Protein AF-A0A2D4EZR2-F1 (afdb_monomer)

Foldseek 3Di:
DVVVCVQPVDPVHFDDCVLLVCQCDFPNHGHCNCHLVRNRDSVVNVVNCVVCVVCVDPVNVVVCVVVLVVLVVLLVVLVVVQPPVPDDDDPVQQVVQSVVQSCCCSVPVDHPVCNVPVPDPVVVVVVVVVVSSD

Secondary structure (DSSP, 8-state):
-HHHHHHHH-TTSPPPHHHHHHHHEETTEESSTTSTTT---HHHHHHHHHHHGGGG-HHHHHHTHHHHHHHHHHHHHHHHHT-SSSS---HHHHHHHHHHHHHHHHHH-----TTT----HHHHHHHHHHHHH-

Sequence (134 aa):
PEGVKEYLMSPQYSKDPRIYGRLYSIFGVRFLGNGLATDLEYNHWHKQRRIMDPAFSRNYLIGLMEIFNDQAEDLMKVLNEKADGEIEVDMMSLLRRLTLDIIAKVAFGLELNTLHCDQTPFPHAFTMVMKGLS

Mean predicted aligned error: 4.93 Å

InterPro domains:
  IPR001128 Cytochrome P450 [PF00067] (2-117)
  IPR002402 Cytochrome P450, E-class, group II [PR00464] (42-62)
  IPR002402 Cytochrome P450, E-class, group II [PR00464] (97-115)
  IPR036396 Cytochrome P450 superfamily [G3DSA:1.10.630.10] (1-134)
  IPR036396 Cytochrome P450 superfamily [SSF48264] (22-131)
  IPR039983 Cholesterol 24-hydroxylase [PTHR24293] (1-134)

Nearest PDB structures (foldseek):
  4enh-assembly1_A  TM=9.795E-01  e=4.006E-08  Homo sapiens
  3mdt-assembly1_A  TM=9.747E-01  e=1.164E-07  Homo sapiens
  7lrl-assembly1_A  TM=9.791E-01  e=1.762E-07  Homo sapiens
  7ls3-assembly1_A  TM=9.788E-01  e=3.185E-07  Homo sapiens
  2q9f-assembly1_A  TM=9.756E-01  e=3.185E-07  unclassified

Structure (mmCIF, N/CA/C/O backbone):
data_AF-A0A2D4EZR2-F1
#
_entry.id   AF-A0A2D4EZR2-F1
#
loop_
_atom_site.group_PDB
_atom_site.id
_atom_site.type_symbol
_atom_site.la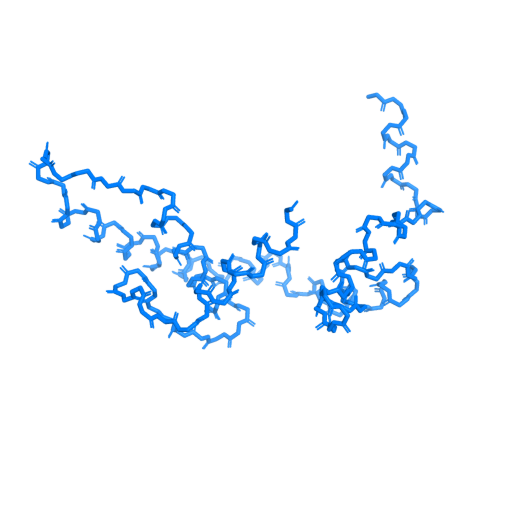bel_atom_id
_atom_site.label_alt_id
_atom_site.label_comp_id
_atom_site.label_asym_id
_atom_site.label_entity_id
_atom_site.label_seq_id
_atom_site.pdbx_PDB_ins_code
_atom_site.Cartn_x
_atom_site.Cartn_y
_atom_site.Cartn_z
_atom_site.occupancy
_ato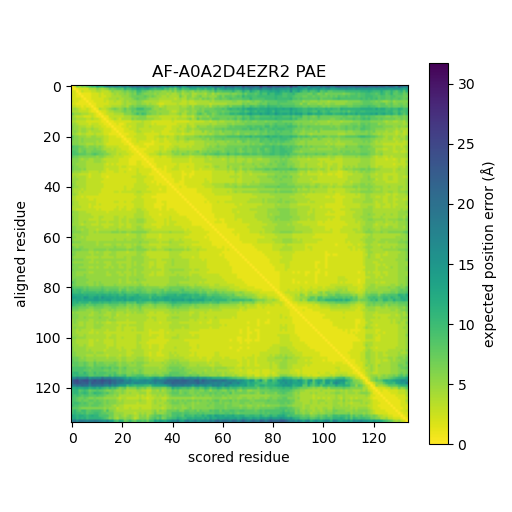m_site.B_iso_or_equiv
_atom_site.auth_seq_id
_atom_site.auth_comp_id
_atom_site.auth_asym_id
_atom_site.auth_atom_id
_atom_site.pdbx_PDB_model_num
ATOM 1 N N . PRO A 1 1 ? 26.947 -5.971 6.098 1.00 81.00 1 PRO A N 1
ATOM 2 C CA . PRO A 1 1 ? 27.530 -7.137 5.388 1.00 81.00 1 PRO A CA 1
ATOM 3 C C . PRO A 1 1 ? 27.806 -6.791 3.918 1.00 81.00 1 PRO A C 1
ATOM 5 O O . PRO A 1 1 ? 26.921 -6.266 3.249 1.00 81.00 1 PRO A O 1
ATOM 8 N N . GLU A 1 2 ? 29.027 -7.026 3.440 1.00 88.44 2 GLU A N 1
ATOM 9 C CA . GLU A 1 2 ? 29.521 -6.558 2.130 1.00 88.44 2 GLU A CA 1
ATOM 10 C C . GLU A 1 2 ? 28.701 -7.094 0.947 1.00 88.44 2 GLU A C 1
ATOM 12 O O . GLU A 1 2 ? 28.320 -6.313 0.076 1.00 88.44 2 GLU A O 1
ATOM 17 N N . GLY A 1 3 ? 28.295 -8.368 0.986 1.00 89.69 3 GLY A N 1
ATOM 18 C CA . GLY A 1 3 ? 27.474 -8.971 -0.073 1.00 89.69 3 GLY A CA 1
ATOM 19 C C . GLY A 1 3 ? 26.106 -8.301 -0.270 1.00 89.69 3 GLY A C 1
ATOM 20 O O . GLY A 1 3 ? 25.658 -8.131 -1.396 1.00 89.69 3 GLY A O 1
ATOM 21 N N . VAL A 1 4 ? 25.448 -7.825 0.795 1.00 91.44 4 VAL A N 1
ATOM 22 C CA . VAL A 1 4 ? 24.150 -7.126 0.658 1.00 91.44 4 VAL A CA 1
ATOM 23 C C . VAL A 1 4 ? 24.315 -5.808 -0.100 1.00 91.44 4 VAL A C 1
ATOM 25 O O . VAL A 1 4 ? 23.481 -5.455 -0.932 1.00 91.44 4 VAL A O 1
ATOM 28 N N . LYS A 1 5 ? 25.409 -5.088 0.171 1.00 91.12 5 LYS A N 1
ATOM 29 C CA . LYS A 1 5 ? 25.721 -3.829 -0.508 1.00 91.12 5 LYS A CA 1
ATOM 30 C C . LYS A 1 5 ? 26.010 -4.069 -1.988 1.00 91.12 5 LYS A C 1
ATOM 32 O O . LYS A 1 5 ? 25.523 -3.311 -2.817 1.00 91.12 5 LYS A O 1
ATOM 37 N N . GLU A 1 6 ? 26.773 -5.111 -2.304 1.00 92.12 6 GLU A N 1
ATOM 38 C CA . GLU A 1 6 ? 27.119 -5.464 -3.682 1.00 92.12 6 GLU A CA 1
ATOM 39 C C . GLU A 1 6 ? 25.875 -5.755 -4.533 1.00 92.12 6 GLU A C 1
ATOM 41 O O . GLU A 1 6 ? 25.722 -5.186 -5.614 1.00 92.12 6 GLU A O 1
ATOM 46 N N . TYR A 1 7 ? 24.960 -6.581 -4.021 1.00 90.81 7 TYR A N 1
ATOM 47 C CA . TYR A 1 7 ? 23.786 -7.009 -4.781 1.00 90.81 7 TYR A CA 1
ATOM 48 C C . TYR A 1 7 ? 22.674 -5.955 -4.852 1.00 90.81 7 TYR A C 1
ATOM 50 O O . TYR A 1 7 ? 22.058 -5.810 -5.901 1.00 90.81 7 TYR A O 1
ATOM 58 N N . LEU A 1 8 ? 22.399 -5.215 -3.769 1.00 92.06 8 LEU A N 1
ATOM 59 C CA . LEU A 1 8 ? 21.254 -4.290 -3.731 1.00 92.06 8 LEU A CA 1
ATOM 60 C C . LEU A 1 8 ? 21.565 -2.877 -4.237 1.00 92.06 8 LEU A C 1
ATOM 62 O O . LEU A 1 8 ? 20.643 -2.166 -4.631 1.00 92.06 8 LEU A O 1
ATOM 66 N N . MET A 1 9 ? 22.831 -2.446 -4.213 1.00 91.00 9 MET A N 1
ATOM 67 C CA . MET A 1 9 ? 23.210 -1.089 -4.636 1.00 91.00 9 MET A CA 1
ATOM 68 C C . MET A 1 9 ? 23.670 -1.022 -6.096 1.00 91.00 9 MET A C 1
ATOM 70 O O . MET A 1 9 ? 23.823 0.081 -6.622 1.00 91.00 9 MET A O 1
ATOM 74 N N . SER A 1 10 ? 23.911 -2.166 -6.747 1.00 89.19 10 SER A N 1
ATOM 75 C CA . SER A 1 10 ? 24.285 -2.202 -8.161 1.00 89.19 10 SER A CA 1
ATOM 76 C C . SER A 1 10 ? 23.069 -2.472 -9.056 1.00 89.19 10 SER A C 1
ATOM 78 O O . SER A 1 10 ? 22.387 -3.477 -8.863 1.00 89.19 10 SER A O 1
ATOM 80 N N . PRO A 1 11 ? 22.823 -1.650 -10.095 1.00 83.62 11 PRO A N 1
ATOM 81 C CA . PRO A 1 11 ? 21.735 -1.876 -11.049 1.00 83.62 11 PRO A CA 1
ATOM 82 C C . PRO A 1 11 ? 21.982 -3.079 -11.974 1.00 83.62 11 PRO A C 1
ATOM 84 O O . PRO A 1 11 ? 21.098 -3.447 -12.742 1.00 83.62 11 PRO A O 1
ATOM 87 N N . GLN A 1 12 ? 23.173 -3.690 -11.924 1.00 87.31 12 GLN A N 1
ATOM 88 C CA . GLN A 1 12 ? 23.520 -4.855 -12.743 1.00 87.31 12 GLN A CA 1
ATOM 89 C C . GLN A 1 12 ? 22.741 -6.119 -12.349 1.00 87.31 12 GLN A C 1
ATOM 91 O O . GLN A 1 12 ? 22.594 -7.028 -13.164 1.00 87.31 12 GLN A O 1
ATOM 96 N N . TYR A 1 13 ? 22.252 -6.185 -11.108 1.00 88.94 13 TYR A N 1
ATOM 97 C CA . TYR A 1 13 ? 21.500 -7.321 -10.594 1.00 88.94 13 TYR A CA 1
ATOM 98 C C . TYR A 1 13 ? 20.003 -7.021 -10.662 1.00 88.94 13 TYR A C 1
ATOM 100 O O . TYR A 1 13 ? 19.480 -6.173 -9.940 1.00 88.94 13 TYR A O 1
ATOM 108 N N . SER A 1 14 ? 19.302 -7.721 -11.552 1.00 87.56 14 SER A N 1
ATOM 109 C CA . SER A 1 14 ? 17.851 -7.619 -11.679 1.00 87.56 14 SER A CA 1
ATOM 110 C C . SER A 1 14 ? 17.128 -8.509 -10.666 1.00 87.56 14 SER A C 1
ATOM 112 O O . SER A 1 14 ? 17.693 -9.425 -10.070 1.00 87.56 14 SER A O 1
ATOM 114 N N . LYS A 1 15 ? 15.826 -8.267 -10.523 1.00 91.44 15 LYS A N 1
ATOM 115 C CA . LYS A 1 15 ? 14.905 -9.118 -9.765 1.00 91.44 15 LYS A CA 1
ATOM 116 C C . LYS A 1 15 ? 14.930 -10.567 -10.274 1.00 91.44 15 LYS A C 1
ATOM 118 O O . LYS A 1 15 ? 15.076 -10.802 -11.473 1.00 91.44 15 LYS A O 1
ATOM 123 N N . ASP A 1 16 ? 14.741 -11.527 -9.368 1.00 91.25 16 ASP A N 1
ATOM 124 C CA . ASP A 1 16 ? 14.718 -12.956 -9.701 1.00 91.25 16 ASP A CA 1
ATOM 125 C C . ASP A 1 16 ? 13.464 -13.321 -10.536 1.00 91.25 16 ASP A C 1
ATOM 127 O O . ASP A 1 16 ? 12.336 -13.157 -10.054 1.00 91.25 16 ASP A O 1
ATOM 131 N N . PRO A 1 17 ? 13.612 -13.860 -11.762 1.00 89.81 17 PRO A N 1
ATOM 132 C CA . PRO A 1 17 ? 12.468 -14.166 -12.621 1.00 89.81 17 PRO A CA 1
ATOM 133 C C . PRO A 1 17 ? 11.528 -15.245 -12.074 1.00 89.81 17 PRO A C 1
ATOM 135 O O . PRO A 1 17 ? 10.338 -15.233 -12.382 1.00 89.81 17 PRO A O 1
ATOM 138 N N . ARG A 1 18 ? 12.026 -16.189 -11.266 1.00 88.31 18 ARG A N 1
ATOM 139 C CA . ARG A 1 18 ? 11.208 -17.269 -10.694 1.00 88.31 18 ARG A CA 1
ATOM 140 C C . ARG A 1 18 ? 10.327 -16.740 -9.572 1.00 88.31 18 ARG A C 1
ATOM 142 O O . ARG A 1 18 ? 9.161 -17.119 -9.494 1.00 88.31 18 ARG A O 1
ATOM 149 N N . ILE A 1 19 ? 10.872 -15.872 -8.721 1.00 86.75 19 ILE A N 1
ATOM 150 C CA . ILE A 1 19 ? 10.127 -15.266 -7.611 1.00 86.75 19 ILE A CA 1
ATOM 151 C C . ILE A 1 19 ? 9.087 -14.287 -8.158 1.00 86.75 19 ILE A C 1
ATOM 153 O O . ILE A 1 19 ? 7.898 -14.416 -7.869 1.00 86.75 19 ILE A O 1
ATOM 157 N N . TYR A 1 20 ? 9.508 -13.345 -9.000 1.00 90.06 20 TYR A N 1
ATOM 158 C CA . TYR A 1 20 ? 8.618 -12.301 -9.512 1.00 90.06 20 TYR A CA 1
ATOM 159 C C . TYR A 1 20 ? 7.675 -12.805 -10.616 1.00 90.06 20 TYR A C 1
ATOM 161 O O . TYR A 1 20 ? 6.580 -12.266 -10.770 1.00 90.06 20 TYR A O 1
ATOM 169 N N . GLY A 1 21 ? 8.024 -13.893 -11.313 1.00 85.88 21 GLY A N 1
ATOM 170 C CA . GLY A 1 21 ? 7.136 -14.567 -12.265 1.00 85.88 21 GLY A CA 1
ATOM 171 C C . GLY A 1 21 ? 5.857 -15.115 -11.623 1.00 85.88 21 GLY A C 1
ATOM 172 O O . GLY A 1 21 ? 4.801 -15.075 -12.249 1.00 85.88 21 GLY A O 1
ATOM 173 N N . ARG A 1 22 ? 5.900 -15.527 -10.345 1.00 85.75 22 ARG A N 1
ATOM 174 C CA . ARG A 1 22 ? 4.692 -15.936 -9.595 1.00 85.75 22 ARG A CA 1
ATOM 175 C C . ARG A 1 22 ? 3.715 -14.781 -9.366 1.00 85.75 22 ARG A C 1
ATOM 177 O O . ARG A 1 22 ? 2.520 -15.005 -9.238 1.00 85.75 22 ARG A O 1
ATOM 184 N N . LEU A 1 23 ? 4.220 -13.550 -9.321 1.00 88.56 23 LEU A N 1
ATOM 185 C CA . LEU A 1 23 ? 3.411 -12.344 -9.142 1.00 88.56 23 LEU A CA 1
ATOM 186 C C . LEU A 1 23 ? 2.920 -11.761 -10.476 1.00 88.56 23 LEU A C 1
ATOM 188 O O . LEU A 1 23 ? 1.940 -11.013 -10.497 1.00 88.56 23 LEU A O 1
ATOM 192 N N . TYR A 1 24 ? 3.572 -12.109 -11.591 1.00 90.69 24 TYR A N 1
ATOM 193 C CA . TYR A 1 24 ? 3.134 -11.716 -12.930 1.00 90.69 24 TYR A CA 1
ATOM 194 C C . TYR A 1 24 ? 1.733 -12.268 -13.239 1.00 90.69 24 TYR A C 1
ATOM 196 O O . TYR A 1 24 ? 0.842 -11.514 -13.650 1.00 90.69 24 TYR A O 1
ATOM 204 N N . SER A 1 25 ? 1.528 -13.567 -12.999 1.00 89.12 25 SER A N 1
ATOM 205 C CA . SER A 1 25 ? 0.255 -14.265 -13.202 1.00 89.12 25 SER A CA 1
ATOM 206 C C . SER A 1 25 ? -0.028 -15.259 -12.083 1.00 89.12 25 SER A C 1
ATOM 208 O O . SER A 1 25 ? 0.836 -16.068 -11.751 1.00 89.12 25 SER A O 1
ATOM 210 N N . ILE A 1 26 ? -1.263 -15.262 -11.589 1.00 87.69 26 ILE A N 1
ATOM 211 C CA . ILE A 1 26 ? -1.759 -16.214 -10.593 1.00 87.69 26 ILE A CA 1
ATOM 212 C C . ILE A 1 26 ? -2.787 -17.109 -11.294 1.00 87.69 26 ILE A C 1
ATOM 214 O O . ILE A 1 26 ? -3.684 -16.608 -11.970 1.00 87.69 26 ILE A O 1
ATOM 218 N N . PHE A 1 27 ? -2.630 -18.433 -11.195 1.00 86.94 27 PHE A N 1
ATOM 219 C CA . PHE A 1 27 ? -3.480 -19.428 -11.877 1.00 86.94 27 PHE A CA 1
ATOM 220 C C . PHE A 1 27 ? -3.652 -19.195 -13.394 1.00 86.94 27 PHE A C 1
ATOM 222 O O . PHE A 1 27 ? -4.721 -19.416 -13.954 1.00 86.94 27 PHE A O 1
ATOM 229 N N . GLY A 1 28 ? -2.600 -18.723 -14.072 1.00 87.19 28 GLY A N 1
ATOM 230 C CA . GLY A 1 28 ? -2.625 -18.445 -15.515 1.00 87.19 28 GLY A C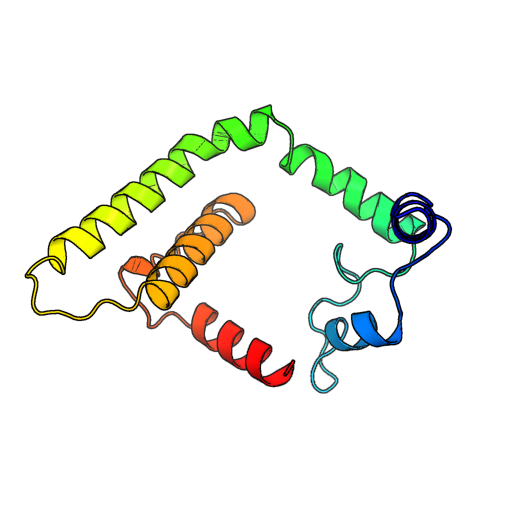A 1
ATOM 231 C C . GLY A 1 28 ? -3.342 -17.148 -15.909 1.00 87.19 28 GLY A C 1
ATOM 232 O O . GLY A 1 28 ? -3.363 -16.802 -17.089 1.00 87.19 28 GLY A O 1
ATOM 233 N N . VAL A 1 29 ? -3.877 -16.395 -14.943 1.00 89.50 29 VAL A N 1
ATOM 234 C CA . VAL A 1 29 ? -4.492 -15.081 -15.160 1.00 89.50 29 VAL A CA 1
ATOM 235 C C . VAL A 1 29 ? -3.504 -13.986 -14.769 1.00 89.50 29 VAL A C 1
ATOM 237 O O . VAL A 1 29 ? -2.834 -14.070 -13.738 1.00 89.50 29 VAL A O 1
ATOM 240 N N . ARG A 1 30 ? -3.393 -12.940 -15.596 1.00 92.12 30 ARG A N 1
ATOM 241 C CA . ARG A 1 30 ? -2.532 -11.782 -15.314 1.00 92.12 30 ARG A CA 1
ATOM 242 C C . ARG A 1 30 ? -2.942 -11.129 -13.989 1.00 92.12 30 ARG A C 1
ATOM 244 O O . ARG A 1 30 ? -4.093 -10.734 -13.839 1.00 92.12 30 ARG A O 1
ATOM 251 N N . PHE A 1 31 ? -1.978 -10.970 -13.082 1.00 91.19 31 PHE A N 1
ATOM 252 C CA . PHE A 1 31 ? -2.153 -10.261 -11.815 1.00 91.19 31 PHE A CA 1
ATOM 253 C C . PHE A 1 31 ? -1.391 -8.928 -11.834 1.00 91.19 31 PHE A C 1
ATOM 255 O O . PHE A 1 31 ? -1.895 -7.965 -12.409 1.00 91.19 31 PHE A O 1
ATOM 262 N N . LEU A 1 32 ? -0.161 -8.851 -11.305 1.00 92.88 32 LEU A N 1
ATOM 263 C CA . LEU A 1 32 ? 0.623 -7.603 -11.340 1.00 92.88 32 LEU A CA 1
ATOM 264 C C . LEU A 1 32 ? 1.234 -7.321 -12.723 1.00 92.88 32 LEU A C 1
ATOM 266 O O . LEU A 1 32 ? 1.593 -6.180 -13.021 1.00 92.88 32 LEU A O 1
ATOM 270 N N . GLY A 1 33 ? 1.339 -8.334 -13.594 1.00 93.81 33 GLY A N 1
ATOM 271 C CA . GLY A 1 33 ? 1.933 -8.197 -14.926 1.00 93.81 33 GLY A CA 1
ATOM 272 C C . GLY A 1 33 ? 3.336 -7.579 -14.879 1.00 93.81 33 GLY A C 1
ATOM 273 O O . GLY A 1 33 ? 4.122 -7.910 -13.997 1.00 93.81 33 GLY A O 1
ATOM 274 N N . ASN A 1 34 ? 3.629 -6.643 -15.789 1.00 94.06 34 ASN A N 1
ATOM 275 C CA . ASN A 1 34 ? 4.877 -5.859 -15.802 1.00 94.06 34 ASN A CA 1
ATOM 276 C C . ASN A 1 34 ? 4.713 -4.498 -15.099 1.00 94.06 34 ASN A C 1
ATOM 278 O O . ASN A 1 34 ? 5.058 -3.458 -15.659 1.00 94.06 34 ASN A O 1
ATOM 282 N N . GLY A 1 35 ? 4.120 -4.489 -13.903 1.00 94.19 35 GLY A N 1
ATOM 283 C CA . GLY A 1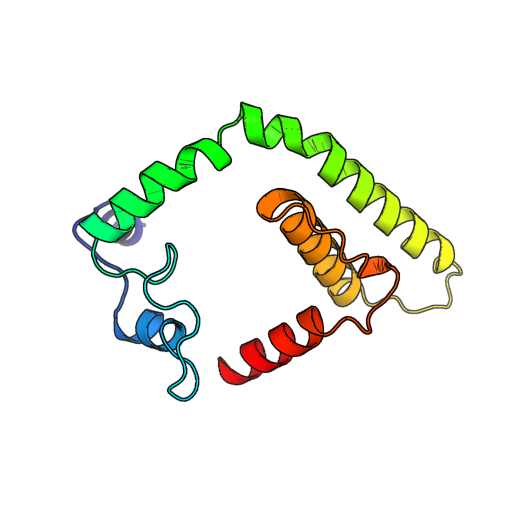 35 ? 4.016 -3.287 -13.074 1.00 94.19 35 GLY A CA 1
ATOM 284 C C . GLY A 1 35 ? 5.325 -2.949 -12.353 1.00 94.19 35 GLY A C 1
ATOM 285 O O . GLY A 1 35 ? 6.269 -3.735 -12.337 1.00 94.19 35 GLY A O 1
ATOM 286 N N . LEU A 1 36 ? 5.366 -1.798 -11.676 1.00 95.00 36 LEU A N 1
ATOM 287 C CA . LEU A 1 36 ? 6.569 -1.269 -11.014 1.00 95.00 36 LEU A CA 1
ATOM 288 C C . LEU A 1 36 ? 7.281 -2.279 -10.083 1.00 95.00 36 LEU A C 1
ATOM 290 O O . LEU A 1 36 ? 8.512 -2.304 -9.995 1.00 95.00 36 LEU A O 1
ATOM 294 N N . ALA A 1 37 ? 6.519 -3.132 -9.394 1.00 92.69 37 ALA A N 1
ATOM 295 C CA . ALA A 1 37 ? 7.059 -4.148 -8.493 1.00 92.69 37 ALA A CA 1
ATOM 296 C C . ALA A 1 37 ? 7.607 -5.383 -9.226 1.00 92.69 37 ALA A C 1
ATOM 298 O O . ALA A 1 37 ? 8.616 -5.934 -8.796 1.00 92.69 37 ALA A O 1
ATOM 299 N N . THR A 1 38 ? 7.010 -5.792 -10.342 1.00 94.44 38 THR A N 1
ATOM 300 C CA . THR A 1 38 ? 7.267 -7.084 -11.007 1.00 94.44 38 THR A CA 1
ATOM 301 C C . THR A 1 38 ? 8.026 -6.985 -12.315 1.00 94.44 38 THR A C 1
ATOM 303 O O . THR A 1 38 ? 8.508 -7.999 -12.810 1.00 94.44 38 THR A O 1
ATOM 306 N N . ASP A 1 39 ? 8.184 -5.780 -12.849 1.00 94.62 39 ASP A N 1
ATOM 307 C CA . ASP A 1 39 ? 8.970 -5.556 -14.048 1.00 94.62 39 ASP A CA 1
ATOM 308 C C . ASP A 1 39 ? 10.441 -5.931 -13.820 1.00 94.62 39 ASP A C 1
ATOM 310 O O . ASP A 1 39 ? 11.077 -5.453 -12.867 1.00 94.62 39 ASP A O 1
ATOM 314 N N . LEU A 1 40 ? 10.927 -6.833 -14.674 1.00 92.75 40 LEU A N 1
ATOM 315 C CA . LEU A 1 40 ? 12.280 -7.387 -14.665 1.00 92.75 40 LEU A CA 1
ATOM 316 C C . LEU A 1 40 ? 13.219 -6.598 -15.584 1.00 92.75 40 LEU A C 1
ATOM 318 O O . LEU A 1 40 ? 14.436 -6.665 -15.412 1.00 92.75 40 LEU A O 1
ATOM 322 N N . GLU A 1 41 ? 12.676 -5.858 -16.555 1.00 92.56 41 GLU A N 1
ATOM 323 C CA . GLU A 1 41 ? 13.477 -5.093 -17.501 1.00 92.56 41 GLU A CA 1
ATOM 324 C C . GLU A 1 41 ? 13.818 -3.725 -16.902 1.00 92.56 41 GLU A C 1
ATOM 326 O O . GLU A 1 41 ? 12.949 -2.872 -16.719 1.00 92.56 41 GLU A O 1
ATOM 331 N N . TYR A 1 42 ? 15.104 -3.488 -16.626 1.00 91.94 42 TYR A N 1
ATOM 332 C CA . TYR A 1 42 ? 15.555 -2.266 -15.955 1.00 91.94 42 TYR A CA 1
ATOM 333 C C . TYR A 1 42 ? 15.086 -0.984 -16.655 1.00 91.94 42 TYR A C 1
ATOM 335 O O . TYR A 1 42 ? 14.614 -0.066 -15.992 1.00 91.94 42 TYR A O 1
ATOM 343 N N . ASN A 1 43 ? 15.179 -0.904 -17.986 1.00 94.19 43 ASN A N 1
ATOM 344 C CA . ASN A 1 43 ? 14.833 0.317 -18.718 1.00 94.19 43 ASN A CA 1
ATOM 345 C C . ASN A 1 43 ? 13.330 0.618 -18.669 1.00 94.19 43 ASN A C 1
ATOM 347 O O . ASN A 1 43 ? 12.937 1.770 -18.455 1.00 94.19 43 ASN A O 1
ATOM 351 N N . HIS A 1 44 ? 12.491 -0.407 -18.833 1.00 95.19 44 HIS A N 1
ATOM 352 C CA . HIS A 1 44 ? 11.042 -0.266 -18.733 1.00 95.19 44 HIS A CA 1
ATOM 353 C C . HIS A 1 44 ? 10.622 0.065 -17.292 1.00 95.19 44 HIS A C 1
ATOM 355 O O . HIS A 1 44 ? 9.900 1.046 -17.081 1.00 95.19 44 HIS A O 1
ATOM 361 N N . TRP A 1 45 ? 11.182 -0.628 -16.296 1.00 95.62 45 TRP A N 1
ATOM 362 C CA . TRP A 1 45 ? 10.976 -0.329 -14.879 1.00 95.62 45 TRP A CA 1
ATOM 363 C C . TRP A 1 45 ? 11.392 1.104 -14.534 1.00 95.62 45 TRP A C 1
ATOM 365 O O . TRP A 1 45 ? 10.632 1.839 -13.905 1.00 95.62 45 TRP A O 1
ATOM 375 N N . HIS A 1 46 ? 12.575 1.535 -14.974 1.00 95.25 46 HIS A N 1
ATOM 376 C CA . HIS A 1 46 ? 13.120 2.858 -14.684 1.00 95.25 46 HIS A CA 1
ATOM 377 C C . HIS A 1 46 ? 12.261 3.963 -15.310 1.00 95.25 46 HIS A C 1
ATOM 379 O O . HIS A 1 46 ? 12.031 5.004 -14.691 1.00 95.25 46 HIS A O 1
ATOM 385 N N . LYS A 1 47 ? 11.711 3.731 -16.510 1.00 97.44 47 LYS A N 1
ATOM 386 C CA . LYS A 1 47 ? 10.737 4.639 -17.128 1.00 97.44 47 LYS A CA 1
ATOM 387 C C . LYS A 1 47 ? 9.463 4.756 -16.285 1.00 97.44 47 LYS A C 1
ATOM 389 O O . LYS A 1 47 ? 9.037 5.877 -16.017 1.00 97.44 47 LYS A O 1
ATOM 394 N N . GLN A 1 48 ? 8.885 3.636 -15.841 1.00 97.56 48 GLN A N 1
ATOM 395 C CA . GLN A 1 48 ? 7.721 3.644 -14.944 1.00 97.56 48 GLN A CA 1
ATOM 396 C C . GLN A 1 48 ? 8.038 4.362 -13.624 1.00 97.56 48 GLN A C 1
ATOM 398 O O . GLN A 1 48 ? 7.259 5.193 -13.160 1.00 97.56 48 GLN A O 1
ATOM 403 N N . ARG A 1 49 ? 9.213 4.090 -13.044 1.00 96.75 49 ARG A N 1
ATOM 404 C CA . ARG A 1 49 ? 9.662 4.667 -11.775 1.00 96.75 49 ARG A CA 1
ATOM 405 C C . ARG A 1 49 ? 9.750 6.186 -11.844 1.00 96.75 49 ARG A C 1
ATOM 407 O O . ARG A 1 49 ? 9.150 6.854 -11.011 1.00 96.75 49 ARG A O 1
ATOM 414 N N . ARG A 1 50 ? 10.391 6.723 -12.886 1.00 97.62 50 ARG A N 1
ATOM 415 C CA . ARG A 1 50 ? 10.514 8.174 -13.092 1.00 97.62 50 ARG A CA 1
ATOM 416 C C . ARG A 1 50 ? 9.168 8.886 -13.222 1.00 97.62 50 ARG A C 1
ATOM 418 O O . ARG A 1 50 ? 9.068 10.045 -12.836 1.00 97.62 50 ARG A O 1
ATOM 425 N N . ILE A 1 51 ? 8.157 8.219 -13.781 1.00 97.19 51 ILE A N 1
ATOM 426 C CA . ILE A 1 51 ? 6.794 8.762 -13.886 1.00 97.19 51 ILE A CA 1
ATOM 427 C C . ILE A 1 51 ? 6.115 8.788 -12.510 1.00 97.19 51 ILE A C 1
ATOM 429 O O . ILE A 1 51 ? 5.408 9.742 -12.203 1.00 97.19 51 ILE A O 1
ATOM 433 N N . MET A 1 52 ? 6.344 7.765 -11.682 1.00 96.19 52 MET A N 1
ATOM 434 C CA . MET A 1 52 ? 5.725 7.634 -10.360 1.00 96.19 52 MET A CA 1
ATOM 435 C C . MET A 1 52 ? 6.413 8.461 -9.266 1.00 96.19 52 MET A C 1
ATOM 437 O O . MET A 1 52 ? 5.741 8.895 -8.336 1.00 96.19 52 MET A O 1
ATOM 441 N N . ASP A 1 53 ? 7.725 8.698 -9.355 1.00 96.25 53 ASP A N 1
ATOM 442 C CA . ASP A 1 53 ? 8.514 9.371 -8.310 1.00 96.25 53 ASP A CA 1
ATOM 443 C C . ASP A 1 53 ? 7.932 10.718 -7.817 1.00 96.25 53 ASP A C 1
ATOM 445 O O . ASP A 1 53 ? 7.946 10.945 -6.604 1.00 96.25 53 ASP A O 1
ATOM 449 N N . PRO A 1 54 ? 7.366 11.607 -8.666 1.00 96.56 54 PRO A N 1
ATOM 450 C CA . PRO A 1 54 ? 6.763 12.860 -8.199 1.00 96.56 54 PRO A CA 1
ATOM 451 C C . PRO A 1 54 ? 5.616 12.673 -7.193 1.00 96.56 54 PRO A C 1
ATOM 453 O O . PRO A 1 54 ? 5.478 13.486 -6.273 1.00 96.56 54 PRO A O 1
ATOM 456 N N . ALA A 1 55 ? 4.846 11.582 -7.314 1.00 95.25 55 ALA A N 1
ATOM 457 C CA . ALA A 1 55 ? 3.764 11.226 -6.389 1.00 95.25 55 ALA A CA 1
ATOM 458 C C . ALA A 1 55 ? 4.277 10.785 -5.004 1.00 95.25 55 ALA A C 1
ATOM 460 O O . ALA A 1 55 ? 3.496 10.598 -4.080 1.00 95.25 55 ALA A O 1
ATOM 461 N N . PHE A 1 56 ? 5.593 10.648 -4.835 1.00 96.06 56 PHE A N 1
ATOM 462 C CA . PHE A 1 56 ? 6.246 10.360 -3.557 1.00 96.06 56 PHE A CA 1
ATOM 463 C C . PHE A 1 56 ? 7.188 11.491 -3.124 1.00 96.06 56 PHE A C 1
ATOM 465 O O . PHE A 1 56 ? 8.037 11.308 -2.250 1.00 96.06 56 PHE A O 1
ATOM 472 N N . SER A 1 57 ? 7.061 12.680 -3.725 1.00 97.00 57 SER A N 1
ATOM 473 C CA . SER A 1 57 ? 7.819 13.855 -3.298 1.00 97.00 57 SER A CA 1
ATOM 474 C C . SER A 1 57 ? 7.435 14.275 -1.877 1.00 97.00 57 SER A C 1
ATOM 476 O O . SER A 1 57 ? 6.282 14.159 -1.464 1.00 97.00 57 SER A O 1
ATOM 478 N N . ARG A 1 58 ? 8.395 14.833 -1.126 1.00 97.19 58 ARG A N 1
ATOM 479 C CA . ARG A 1 58 ? 8.173 15.305 0.252 1.00 97.19 58 ARG A CA 1
ATOM 480 C C . ARG A 1 58 ? 6.950 16.219 0.371 1.00 97.19 58 ARG A C 1
ATOM 482 O O . ARG A 1 58 ? 6.179 16.075 1.310 1.00 97.19 58 ARG A O 1
ATOM 489 N N . ASN A 1 59 ? 6.784 17.151 -0.567 1.00 97.00 59 ASN A N 1
ATOM 490 C CA . ASN A 1 59 ? 5.673 18.102 -0.540 1.00 97.00 59 ASN A CA 1
ATOM 491 C C . ASN A 1 59 ? 4.328 17.400 -0.736 1.00 97.00 59 ASN A C 1
ATOM 493 O O . ASN A 1 59 ? 3.382 17.718 -0.024 1.00 97.00 59 ASN A O 1
ATOM 497 N N . TYR A 1 60 ? 4.264 16.426 -1.650 1.00 95.44 60 TYR A N 1
ATOM 498 C CA . TYR A 1 60 ? 3.055 15.634 -1.845 1.00 95.44 60 TYR A CA 1
ATOM 499 C C . TYR A 1 60 ? 2.722 14.833 -0.585 1.00 95.44 60 TYR A C 1
ATOM 501 O O . TYR A 1 60 ? 1.614 14.946 -0.080 1.00 95.44 60 TYR A O 1
ATOM 509 N N . LEU A 1 61 ? 3.700 14.121 -0.011 1.00 96.25 61 LEU A N 1
ATOM 510 C CA . LEU A 1 61 ? 3.500 13.318 1.201 1.00 96.25 61 LEU A CA 1
ATOM 511 C C . LEU A 1 61 ? 3.059 14.154 2.410 1.00 96.25 61 LEU A C 1
ATOM 513 O O . LEU A 1 61 ? 2.188 13.725 3.157 1.00 96.25 61 LEU A O 1
ATOM 517 N N . ILE A 1 62 ? 3.616 15.356 2.591 1.00 97.38 62 ILE A N 1
ATOM 518 C CA . ILE A 1 62 ? 3.158 16.285 3.637 1.00 97.38 62 ILE A CA 1
ATOM 519 C C . ILE A 1 62 ? 1.711 16.721 3.383 1.00 97.38 62 ILE A C 1
ATOM 521 O O . ILE A 1 62 ? 0.938 16.831 4.330 1.00 97.38 62 ILE A O 1
ATOM 525 N N . GLY A 1 63 ? 1.327 16.917 2.120 1.00 96.44 63 GLY A N 1
ATOM 526 C CA . GLY A 1 63 ? -0.056 17.207 1.740 1.00 96.44 63 GLY A CA 1
ATOM 527 C C . GLY A 1 63 ? -1.046 16.085 2.070 1.00 96.44 63 GLY A C 1
ATOM 528 O O . GLY A 1 63 ? -2.236 16.352 2.174 1.00 96.44 63 GLY A O 1
ATOM 529 N N . LEU A 1 64 ? -0.582 14.849 2.287 1.00 96.94 64 LEU A N 1
ATOM 530 C CA . LEU A 1 64 ? -1.434 13.716 2.670 1.00 96.94 64 LEU A CA 1
ATOM 531 C C . LEU A 1 64 ? -1.683 13.614 4.182 1.00 96.94 64 LEU A C 1
ATOM 533 O O . LEU A 1 64 ? -2.482 12.781 4.605 1.00 96.94 64 LEU A O 1
ATOM 537 N N . MET A 1 65 ? -1.014 14.429 5.005 1.00 96.69 65 MET A N 1
ATOM 538 C CA . MET A 1 65 ? -1.102 14.327 6.467 1.00 96.69 65 MET A CA 1
ATOM 539 C C . MET A 1 65 ? -2.526 14.508 6.997 1.00 96.69 65 MET A C 1
ATOM 541 O O . MET A 1 65 ? -2.894 13.843 7.958 1.00 96.69 65 MET A O 1
ATOM 545 N N . GLU A 1 66 ? -3.326 15.366 6.364 1.00 96.38 66 GLU A N 1
ATOM 546 C CA . GLU A 1 66 ? -4.742 15.542 6.707 1.00 96.38 66 GLU A CA 1
ATOM 547 C C . GLU A 1 66 ? -5.520 14.234 6.520 1.00 96.38 66 GLU A C 1
ATOM 549 O O . GLU A 1 66 ? -6.154 13.762 7.456 1.00 96.38 66 GLU A O 1
ATOM 554 N N . ILE A 1 67 ? -5.349 13.566 5.373 1.00 95.81 67 ILE A N 1
ATOM 555 C CA . ILE A 1 67 ? -5.994 12.276 5.089 1.00 95.81 67 ILE A CA 1
ATOM 556 C C . ILE A 1 67 ? -5.569 11.212 6.107 1.00 95.81 67 ILE A C 1
ATOM 558 O O . ILE A 1 67 ? -6.404 10.438 6.571 1.00 95.81 67 ILE A O 1
ATOM 562 N N . PHE A 1 68 ? -4.282 11.154 6.464 1.00 96.12 68 PHE A N 1
ATOM 563 C CA . PHE A 1 68 ? -3.809 10.203 7.472 1.00 96.12 68 PHE A CA 1
ATOM 564 C C . PHE A 1 68 ? -4.408 10.483 8.854 1.00 96.12 68 PHE A C 1
ATOM 566 O O . PHE A 1 68 ? -4.799 9.538 9.537 1.00 96.12 68 PHE A O 1
ATOM 573 N N . ASN A 1 69 ? -4.506 11.754 9.250 1.00 96.88 69 ASN A N 1
ATOM 574 C CA . ASN A 1 69 ? -5.100 12.145 10.526 1.00 96.88 69 ASN A CA 1
ATOM 575 C C . ASN A 1 69 ? -6.599 11.830 10.570 1.00 96.88 69 ASN A C 1
ATOM 577 O O . ASN A 1 69 ? -7.049 11.246 11.549 1.00 96.88 69 ASN A O 1
ATOM 581 N N . ASP A 1 70 ? -7.348 12.138 9.510 1.00 95.69 70 ASP A N 1
ATOM 582 C CA . ASP A 1 70 ? -8.784 11.846 9.430 1.00 95.69 70 ASP A CA 1
ATOM 583 C C . ASP A 1 70 ? -9.064 10.348 9.574 1.00 95.69 70 ASP A C 1
ATOM 585 O O . ASP A 1 70 ? -9.952 9.934 10.317 1.00 95.69 70 ASP A O 1
ATOM 589 N N . GLN A 1 71 ? -8.278 9.522 8.881 1.00 95.50 71 GLN A N 1
ATOM 590 C CA . GLN A 1 71 ? -8.404 8.067 8.923 1.00 95.50 71 GLN A CA 1
ATOM 591 C C . GLN A 1 71 ? -7.995 7.498 10.292 1.00 95.50 71 GLN A C 1
ATOM 593 O O . GLN A 1 71 ? -8.636 6.578 10.802 1.00 95.50 71 GLN A O 1
ATOM 598 N N . ALA A 1 72 ? -6.959 8.057 10.926 1.00 96.12 72 ALA A N 1
ATOM 599 C CA . ALA A 1 72 ? -6.561 7.673 12.278 1.00 96.12 72 ALA A CA 1
ATOM 600 C C . ALA A 1 72 ? -7.624 8.054 13.321 1.00 96.12 72 ALA A C 1
ATOM 602 O O . ALA A 1 72 ? -7.944 7.243 14.187 1.00 96.12 72 ALA A O 1
ATOM 603 N N . GLU A 1 73 ? -8.204 9.251 13.218 1.00 97.31 73 GLU A N 1
ATOM 604 C CA . GLU A 1 73 ? -9.294 9.712 14.082 1.00 97.31 73 GLU A CA 1
ATOM 605 C C . GLU A 1 73 ? -10.536 8.821 13.933 1.00 97.31 73 GLU A C 1
ATOM 607 O O . GLU A 1 73 ? -11.181 8.470 14.921 1.00 97.31 73 GLU A O 1
ATOM 612 N N . ASP A 1 74 ? -10.851 8.392 12.710 1.00 95.44 74 ASP A N 1
ATOM 613 C CA . ASP A 1 74 ? -11.953 7.465 12.454 1.00 95.44 74 ASP A CA 1
ATOM 614 C C . ASP A 1 74 ? -11.719 6.087 13.098 1.00 95.44 74 ASP A C 1
ATOM 616 O O . ASP A 1 74 ? -12.606 5.545 13.762 1.00 95.44 74 ASP A O 1
ATOM 620 N N . LEU A 1 75 ? -10.490 5.558 13.020 1.00 96.69 75 LEU A N 1
ATOM 621 C CA . LEU A 1 75 ? -10.117 4.351 13.763 1.00 96.69 75 LEU A CA 1
ATOM 622 C C . LEU A 1 75 ? -10.293 4.545 15.279 1.00 96.69 75 LEU A C 1
ATOM 624 O O . LEU A 1 75 ? -10.809 3.649 15.950 1.00 96.69 75 LEU A O 1
ATOM 628 N N . MET A 1 76 ? -9.891 5.697 15.827 1.00 97.12 76 MET A N 1
ATOM 629 C CA . MET A 1 76 ? -10.033 5.977 17.261 1.00 97.12 76 MET A CA 1
ATOM 630 C C . MET A 1 76 ? -11.496 6.002 17.705 1.00 97.12 76 MET A C 1
ATOM 632 O O . MET A 1 76 ? -11.804 5.491 18.782 1.00 97.12 76 MET A O 1
ATOM 636 N N . LYS A 1 77 ? -12.413 6.517 16.880 1.00 95.94 77 LYS A N 1
ATOM 637 C CA . LYS A 1 77 ? -13.859 6.460 17.155 1.00 95.94 77 LYS A CA 1
ATOM 638 C C . LYS A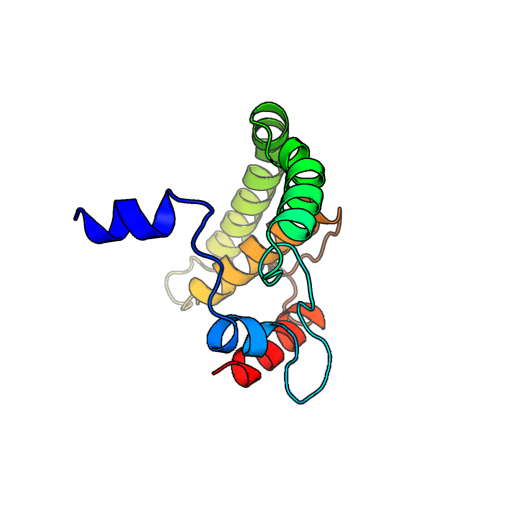 1 77 ? -14.355 5.018 17.238 1.00 95.94 77 LYS A C 1
ATOM 640 O O . LYS A 1 77 ? -14.961 4.650 18.240 1.00 95.94 77 LYS A O 1
ATOM 645 N N . VAL A 1 78 ? -14.006 4.186 16.254 1.00 94.12 78 VAL A N 1
ATOM 646 C CA . VAL A 1 78 ? -14.380 2.758 16.233 1.00 94.12 78 VAL A CA 1
ATOM 647 C C . VAL A 1 78 ? -13.822 2.001 17.442 1.00 94.12 78 VAL A C 1
ATOM 649 O O . VAL A 1 78 ? -14.480 1.104 17.970 1.00 94.12 78 VAL A O 1
ATOM 652 N N . LEU A 1 79 ? -12.604 2.328 17.880 1.00 95.25 79 LEU A N 1
ATOM 653 C CA . LEU A 1 79 ? -12.005 1.724 19.071 1.00 95.25 79 LEU A CA 1
ATOM 654 C C . LEU A 1 79 ? -12.694 2.189 20.354 1.00 95.25 79 LEU A C 1
ATOM 656 O O . LEU A 1 79 ? -12.984 1.355 21.205 1.00 95.25 79 LEU A O 1
ATOM 660 N N . ASN A 1 80 ? -13.004 3.481 20.478 1.00 95.56 80 ASN A N 1
ATOM 661 C CA . ASN A 1 80 ? -13.709 4.027 21.639 1.00 95.56 80 ASN A CA 1
ATOM 662 C C . ASN A 1 80 ? -15.103 3.407 21.814 1.00 95.56 80 ASN A C 1
ATOM 664 O O . ASN A 1 80 ? -15.503 3.127 22.939 1.00 95.56 80 ASN A O 1
ATOM 668 N N . GLU A 1 81 ? -15.819 3.130 20.721 1.00 92.81 81 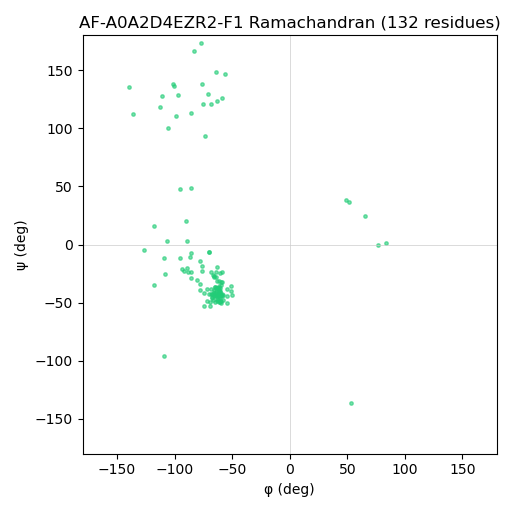GLU A N 1
ATOM 669 C CA . GLU A 1 81 ? -17.119 2.438 20.755 1.00 92.81 81 GLU A CA 1
ATOM 670 C C . GLU A 1 81 ? -17.030 0.996 21.277 1.00 92.81 81 GLU A C 1
ATOM 672 O O . GLU A 1 81 ? -18.019 0.458 21.768 1.00 92.81 81 GLU A O 1
ATOM 677 N N . LYS A 1 82 ? -15.853 0.370 21.176 1.00 91.50 82 LYS A N 1
ATOM 678 C CA . LYS A 1 82 ? -15.588 -1.014 21.603 1.00 91.50 82 LYS A CA 1
ATOM 679 C C . LYS A 1 82 ? -14.764 -1.093 22.888 1.00 91.50 82 LYS A C 1
ATOM 681 O O . LYS A 1 82 ? -14.394 -2.182 23.308 1.00 91.50 82 LYS A O 1
ATOM 686 N N . ALA A 1 83 ? -14.445 0.044 23.500 1.00 92.06 83 ALA A N 1
ATOM 687 C CA . ALA A 1 83 ? -13.596 0.132 24.683 1.00 92.06 83 ALA A CA 1
ATOM 688 C C . ALA A 1 83 ? -14.400 -0.057 25.984 1.00 92.06 83 ALA A C 1
ATOM 690 O O . ALA A 1 83 ? -14.278 0.735 26.917 1.00 92.06 83 ALA A O 1
ATOM 691 N N . ASP A 1 84 ? -15.230 -1.099 26.049 1.00 93.12 84 ASP A N 1
ATOM 692 C CA . ASP A 1 84 ? -16.010 -1.452 27.245 1.00 93.12 84 ASP A CA 1
ATOM 693 C C . ASP A 1 84 ? -15.236 -2.346 28.233 1.00 93.12 84 ASP A C 1
ATOM 695 O O . ASP A 1 84 ? -15.655 -2.519 29.376 1.00 93.12 84 ASP A O 1
ATOM 699 N N . GLY A 1 85 ? -14.075 -2.863 27.818 1.00 92.06 85 GLY A N 1
ATOM 700 C CA . GLY A 1 85 ? -13.244 -3.774 28.607 1.00 92.06 85 GLY A CA 1
ATOM 701 C C . GLY A 1 85 ? -13.673 -5.242 28.527 1.00 92.06 85 GLY A C 1
ATOM 702 O O . GLY A 1 85 ? -13.032 -6.085 29.153 1.00 92.06 85 GLY A O 1
ATOM 703 N N . GLU A 1 86 ? -14.709 -5.551 27.747 1.00 92.19 86 GLU A N 1
ATOM 704 C CA . GLU A 1 86 ? -15.270 -6.895 27.577 1.00 92.19 86 GLU A CA 1
ATOM 705 C C . GLU A 1 86 ? -15.155 -7.385 26.126 1.00 92.19 86 GLU A C 1
ATOM 707 O O . GLU A 1 86 ? -14.921 -8.573 25.888 1.00 92.19 86 GLU A O 1
ATOM 712 N N . ILE A 1 87 ? -15.278 -6.483 25.148 1.00 91.06 87 ILE A N 1
ATOM 713 C CA . ILE A 1 87 ? -15.187 -6.800 23.723 1.00 91.06 87 ILE A CA 1
ATOM 714 C C . ILE A 1 87 ? -13.728 -7.036 23.323 1.00 91.06 87 ILE A C 1
ATOM 716 O O . ILE A 1 87 ? -12.876 -6.148 23.384 1.00 91.06 87 ILE A O 1
ATOM 720 N N . GLU A 1 88 ? -13.448 -8.235 22.814 1.00 92.94 88 GLU A N 1
ATOM 721 C CA . GLU A 1 88 ? -12.191 -8.514 22.127 1.00 92.94 88 GLU A CA 1
ATOM 722 C C . GLU A 1 88 ? -12.162 -7.806 20.765 1.00 92.94 88 GLU A C 1
ATOM 724 O O . GLU A 1 88 ? -13.078 -7.928 19.946 1.00 92.94 88 GLU A O 1
ATOM 729 N N . VAL A 1 89 ? -11.081 -7.069 20.506 1.00 92.44 89 VAL A N 1
ATOM 730 C CA . VAL A 1 89 ? -10.894 -6.318 19.263 1.00 92.44 89 VAL A CA 1
ATOM 731 C C . VAL A 1 89 ? -9.751 -6.917 18.449 1.00 92.44 89 VAL A C 1
ATOM 733 O O . VAL A 1 89 ? -8.591 -6.882 18.855 1.00 92.44 89 VAL A O 1
ATOM 736 N N . ASP A 1 90 ? -10.062 -7.394 17.240 1.00 92.06 90 ASP A N 1
ATOM 737 C CA . ASP A 1 90 ? -9.048 -7.795 16.259 1.00 92.06 90 ASP A CA 1
ATOM 738 C C . ASP A 1 90 ? -8.367 -6.558 15.643 1.00 92.06 90 ASP A C 1
ATOM 740 O O . ASP A 1 90 ? -8.814 -5.979 14.643 1.00 92.06 90 ASP A O 1
ATOM 744 N N . MET A 1 91 ? -7.246 -6.162 16.248 1.00 94.69 91 MET A N 1
ATOM 745 C CA . MET A 1 91 ? -6.431 -5.033 15.796 1.00 94.69 91 MET A CA 1
ATOM 746 C C . MET A 1 91 ? -5.826 -5.242 14.405 1.00 94.69 91 MET A C 1
ATOM 748 O O . MET A 1 91 ? -5.666 -4.272 13.663 1.00 94.69 91 MET A O 1
ATOM 752 N N . MET A 1 92 ? -5.505 -6.481 14.016 1.00 92.00 92 MET A N 1
ATOM 753 C CA . MET A 1 92 ? -4.942 -6.759 12.691 1.00 92.00 92 MET A CA 1
ATOM 754 C C . MET A 1 92 ? -5.987 -6.489 11.606 1.00 92.00 92 MET A C 1
ATOM 756 O O . MET A 1 92 ? -5.679 -5.870 10.583 1.00 92.00 92 MET A O 1
ATOM 760 N N . SER A 1 93 ? -7.236 -6.901 11.836 1.00 89.19 93 SER A N 1
ATOM 761 C CA . SER A 1 93 ? -8.336 -6.619 10.913 1.00 89.19 93 SER A CA 1
ATOM 762 C C . SER A 1 93 ? -8.600 -5.115 10.779 1.00 89.19 93 SER A C 1
ATOM 764 O O . SER A 1 93 ? -8.709 -4.617 9.655 1.00 89.19 93 SER A O 1
ATOM 766 N N . LEU A 1 94 ? -8.625 -4.373 11.894 1.00 92.44 94 LEU A N 1
ATOM 767 C CA . LEU A 1 94 ? -8.821 -2.918 11.878 1.00 92.44 94 LEU A CA 1
ATOM 768 C C . LEU A 1 94 ? -7.691 -2.179 11.155 1.00 92.44 94 LEU A C 1
ATOM 770 O O . LEU A 1 94 ? -7.963 -1.359 10.281 1.00 92.44 94 LEU A O 1
ATOM 774 N N . LEU A 1 95 ? -6.429 -2.501 11.451 1.00 94.00 95 LEU A N 1
ATOM 775 C CA . LEU A 1 95 ? -5.281 -1.862 10.801 1.00 94.00 95 LEU A CA 1
ATOM 776 C C . LEU A 1 95 ? -5.216 -2.177 9.304 1.00 94.00 95 LEU A C 1
ATOM 778 O O . LEU A 1 95 ? -4.872 -1.303 8.505 1.00 94.00 95 LEU A O 1
ATOM 782 N N . ARG A 1 96 ? -5.587 -3.397 8.898 1.00 91.12 96 ARG A N 1
ATOM 783 C CA . ARG A 1 96 ? -5.697 -3.771 7.481 1.00 91.12 96 ARG A CA 1
ATOM 784 C C . ARG A 1 96 ? -6.752 -2.932 6.755 1.00 91.12 96 ARG A C 1
ATOM 786 O O . ARG A 1 96 ? -6.486 -2.480 5.644 1.00 91.12 96 ARG A O 1
ATOM 793 N N . ARG A 1 97 ? -7.917 -2.718 7.373 1.00 90.88 97 ARG A N 1
ATOM 794 C CA . ARG A 1 97 ? -9.015 -1.897 6.828 1.00 90.88 97 ARG A CA 1
ATOM 795 C C . ARG A 1 97 ? -8.624 -0.421 6.749 1.00 90.88 97 ARG A C 1
ATOM 797 O O . ARG A 1 97 ? -8.696 0.160 5.673 1.00 90.88 97 ARG A O 1
ATOM 804 N N . LEU A 1 98 ? -8.057 0.128 7.824 1.00 94.69 98 LEU A N 1
ATOM 805 C CA . LEU A 1 98 ? -7.505 1.486 7.852 1.00 94.69 98 LEU A CA 1
ATOM 806 C C . LEU A 1 98 ? -6.477 1.707 6.731 1.00 94.69 98 LEU A C 1
ATOM 808 O O . LEU A 1 98 ? -6.549 2.677 5.982 1.00 94.69 98 LEU A O 1
ATOM 812 N N . THR A 1 99 ? -5.509 0.796 6.599 1.00 94.50 99 THR A N 1
ATOM 813 C CA . THR A 1 99 ? -4.445 0.920 5.591 1.00 94.50 99 THR A CA 1
ATOM 814 C C . THR A 1 99 ? -5.023 0.876 4.178 1.00 94.50 99 THR A C 1
ATOM 816 O O . THR A 1 99 ? -4.560 1.593 3.290 1.00 94.50 99 THR A O 1
ATOM 819 N N . LEU A 1 100 ? -6.049 0.050 3.963 1.00 92.75 100 LEU A N 1
ATOM 820 C CA . LEU A 1 100 ? -6.741 -0.033 2.689 1.00 92.75 100 LEU A CA 1
ATOM 821 C C . LEU A 1 100 ? -7.514 1.255 2.369 1.00 92.75 100 LEU A C 1
ATOM 823 O O . LEU A 1 100 ? -7.382 1.753 1.252 1.00 92.75 100 LEU A O 1
ATOM 827 N N . ASP A 1 101 ? -8.262 1.810 3.324 1.00 92.94 101 ASP A N 1
ATOM 828 C CA . ASP A 1 101 ? -8.999 3.068 3.146 1.00 92.94 101 ASP A CA 1
ATOM 829 C C . ASP A 1 101 ? -8.041 4.226 2.826 1.00 92.94 101 ASP A C 1
ATOM 831 O O . ASP A 1 101 ? -8.272 4.990 1.885 1.00 92.94 101 ASP A O 1
ATOM 835 N N . ILE A 1 102 ? -6.900 4.292 3.520 1.00 96.19 102 ILE A N 1
ATOM 836 C CA . ILE A 1 102 ? -5.840 5.269 3.248 1.00 96.19 102 ILE A CA 1
ATOM 837 C C . ILE A 1 102 ? -5.300 5.119 1.820 1.00 96.19 102 ILE A C 1
ATOM 839 O O . ILE A 1 102 ? -5.227 6.108 1.090 1.00 96.19 102 ILE A O 1
ATOM 843 N N . ILE A 1 103 ? -4.927 3.907 1.389 1.00 95.12 103 ILE A N 1
ATOM 844 C CA . ILE A 1 103 ? -4.400 3.685 0.032 1.00 95.12 103 ILE A CA 1
ATOM 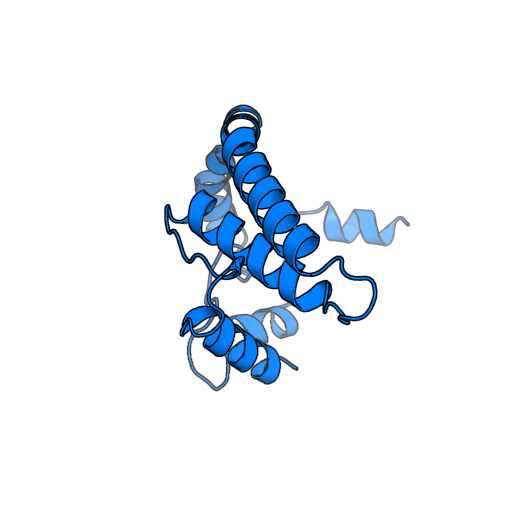845 C C . ILE A 1 103 ? -5.463 4.021 -1.019 1.00 95.12 103 ILE A C 1
ATOM 847 O O . ILE A 1 103 ? -5.146 4.664 -2.019 1.00 95.12 103 ILE A O 1
ATOM 851 N N . ALA A 1 104 ? -6.716 3.623 -0.797 1.00 93.12 104 ALA A N 1
ATOM 852 C CA . ALA A 1 104 ? -7.824 3.905 -1.701 1.00 93.12 104 ALA A CA 1
ATOM 853 C C . ALA A 1 104 ? -8.044 5.413 -1.881 1.00 93.12 104 ALA A C 1
ATOM 855 O O . ALA A 1 104 ? -8.146 5.890 -3.015 1.00 93.12 104 ALA A O 1
ATOM 856 N N . LYS A 1 105 ? -8.022 6.171 -0.783 1.00 94.62 105 LYS A N 1
ATOM 857 C CA . LYS A 1 105 ? -8.219 7.621 -0.803 1.00 94.62 105 LYS A CA 1
ATOM 858 C C . LYS A 1 105 ? -7.022 8.355 -1.402 1.00 94.62 105 LYS A C 1
ATOM 860 O O . LYS A 1 105 ? -7.198 9.163 -2.308 1.00 94.62 105 LYS A O 1
ATOM 865 N N . VAL A 1 106 ? -5.806 8.037 -0.961 1.00 95.94 106 VAL A N 1
ATOM 866 C CA . VAL A 1 106 ? -4.575 8.713 -1.406 1.00 95.94 106 VAL A CA 1
ATOM 867 C C . VAL A 1 106 ? -4.240 8.401 -2.863 1.00 95.94 106 VAL A C 1
ATOM 869 O O . VAL A 1 106 ? -3.952 9.312 -3.634 1.00 95.94 106 VAL A O 1
ATOM 872 N N . ALA A 1 107 ? -4.237 7.123 -3.246 1.00 93.69 107 ALA A N 1
ATOM 873 C CA . ALA A 1 107 ? -3.754 6.716 -4.564 1.00 93.69 107 ALA A CA 1
ATOM 874 C C . ALA A 1 107 ? -4.835 6.800 -5.647 1.00 93.69 107 ALA A C 1
ATOM 876 O O . ALA A 1 107 ? -4.504 6.998 -6.816 1.00 93.69 107 ALA A O 1
ATOM 877 N N . PHE A 1 108 ? -6.111 6.639 -5.276 1.00 93.69 108 PHE A N 1
ATOM 878 C CA . PHE A 1 108 ? -7.211 6.505 -6.235 1.00 93.69 108 PHE A CA 1
ATOM 879 C C . PHE A 1 108 ? -8.368 7.488 -6.014 1.00 93.69 108 PHE A C 1
ATOM 881 O O . PHE A 1 108 ? -9.282 7.516 -6.836 1.00 93.69 108 PHE A O 1
ATOM 888 N N . GLY A 1 109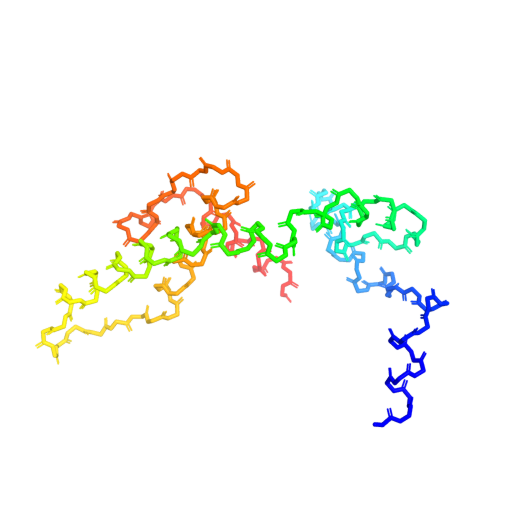 ? -8.351 8.296 -4.947 1.00 93.44 109 GLY A N 1
ATOM 889 C CA . GLY A 1 109 ? -9.452 9.210 -4.624 1.00 93.44 109 GLY A CA 1
ATOM 890 C C . GLY A 1 109 ? -10.756 8.493 -4.258 1.00 93.44 109 GLY A C 1
ATOM 891 O O . GLY A 1 109 ? -11.831 9.055 -4.448 1.00 93.44 109 GLY A O 1
ATOM 892 N N . LEU A 1 110 ? -10.674 7.244 -3.789 1.00 91.75 110 LEU A N 1
ATOM 893 C CA . LEU A 1 110 ? -11.828 6.404 -3.468 1.00 91.75 110 LEU A CA 1
ATOM 894 C C . LEU A 1 110 ? -12.082 6.363 -1.960 1.00 91.75 110 LEU A C 1
ATOM 896 O O . LEU A 1 110 ? -11.158 6.179 -1.173 1.00 91.75 110 LEU A O 1
ATOM 900 N N . GLU A 1 111 ? -13.352 6.442 -1.570 1.00 90.44 111 GLU A N 1
ATOM 901 C CA . GLU A 1 111 ? -13.790 6.268 -0.184 1.00 90.44 111 GLU A CA 1
ATOM 902 C C . GLU A 1 111 ? -14.462 4.903 -0.028 1.00 90.44 111 GLU A C 1
ATOM 904 O O . GLU A 1 111 ? -15.610 4.706 -0.427 1.00 90.44 111 GLU A O 1
ATOM 909 N N . LEU A 1 112 ? -13.721 3.931 0.508 1.00 88.06 112 LEU A N 1
ATOM 910 C CA . LEU A 1 112 ? -14.232 2.571 0.703 1.00 88.06 112 LEU A CA 1
ATOM 911 C C . LEU A 1 112 ? -14.995 2.410 2.024 1.00 88.06 112 LEU A C 1
ATOM 913 O O . LEU A 1 112 ? -15.839 1.521 2.122 1.00 88.06 112 LEU A O 1
ATOM 917 N N . ASN A 1 113 ? -14.707 3.265 3.015 1.00 89.19 113 ASN A N 1
ATOM 918 C CA . ASN A 1 113 ? -15.295 3.242 4.357 1.00 89.19 113 ASN A CA 1
ATOM 919 C C . ASN A 1 113 ? -15.262 1.839 4.981 1.00 89.19 113 ASN A C 1
ATOM 921 O O . ASN A 1 113 ? -16.220 1.400 5.633 1.00 89.19 113 ASN A O 1
ATOM 925 N N . THR A 1 114 ? -14.164 1.108 4.751 1.00 89.38 114 THR A N 1
ATOM 926 C CA . THR A 1 114 ? -14.077 -0.277 5.189 1.00 89.38 114 THR A CA 1
ATOM 927 C C . THR A 1 114 ? -14.064 -0.370 6.696 1.00 89.38 114 THR A C 1
ATOM 929 O O . THR A 1 114 ? -14.567 -1.376 7.168 1.00 89.38 114 THR A O 1
ATOM 932 N N . LEU A 1 115 ? -13.611 0.641 7.457 1.00 89.00 115 LEU A N 1
ATOM 933 C CA . LEU A 1 115 ? -13.671 0.696 8.934 1.00 89.00 115 LEU A CA 1
ATOM 934 C C . LEU A 1 115 ? -15.082 0.598 9.539 1.00 89.00 115 LEU A C 1
ATOM 936 O O . LEU A 1 115 ? -15.229 0.076 10.650 1.00 89.00 115 LEU A O 1
ATOM 940 N N . HIS A 1 11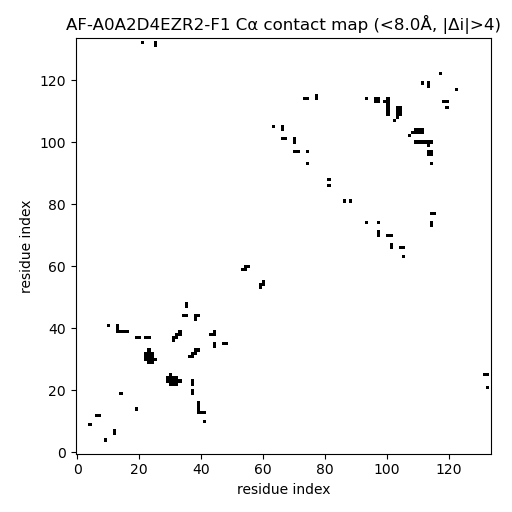6 ? -16.114 0.958 8.777 1.00 86.94 116 HIS A N 1
ATOM 941 C CA . HIS A 1 116 ? -17.515 0.896 9.213 1.00 86.94 116 HIS A CA 1
ATOM 942 C C . HIS A 1 116 ? -18.304 -0.228 8.533 1.00 86.94 116 HIS A C 1
ATOM 944 O O . HIS A 1 116 ? -19.259 -0.743 9.108 1.00 86.94 116 HIS A O 1
ATOM 950 N N . CYS A 1 117 ? -17.889 -0.666 7.337 1.00 79.88 117 CYS A N 1
ATOM 951 C CA . CYS A 1 117 ? -18.555 -1.732 6.587 1.00 79.88 117 CYS A CA 1
ATOM 952 C C . CYS A 1 117 ? -17.553 -2.728 5.977 1.00 79.88 117 CYS A C 1
ATOM 954 O O . CYS A 1 117 ? -16.831 -2.413 5.034 1.00 79.88 117 CYS A O 1
ATOM 956 N N . ASP A 1 118 ? -17.547 -3.967 6.478 1.00 68.19 118 ASP A N 1
ATOM 957 C CA . ASP A 1 118 ? -16.627 -5.030 6.029 1.00 68.19 118 ASP A CA 1
ATOM 958 C C . ASP A 1 118 ? -17.178 -5.872 4.855 1.00 68.19 118 ASP A C 1
ATOM 960 O O . ASP A 1 118 ? -16.552 -6.825 4.401 1.00 68.19 118 ASP A O 1
ATOM 964 N N . GLN A 1 119 ? -18.359 -5.536 4.321 1.00 66.19 119 GLN A N 1
ATOM 965 C CA . GLN A 1 119 ? -18.980 -6.278 3.208 1.00 66.19 119 GLN A CA 1
ATOM 966 C C . GLN A 1 119 ? -18.586 -5.756 1.821 1.00 66.19 119 GLN A C 1
ATOM 968 O O . GLN A 1 119 ? -19.285 -5.993 0.833 1.00 66.19 119 GLN A O 1
ATOM 973 N N . THR A 1 120 ? -17.474 -5.033 1.709 1.00 69.25 120 THR A N 1
ATOM 974 C CA . THR A 1 120 ? -17.044 -4.542 0.401 1.00 69.25 120 THR A CA 1
ATOM 975 C C . THR A 1 120 ? -16.415 -5.690 -0.414 1.00 69.25 120 THR A C 1
ATOM 977 O O . THR A 1 120 ? -15.652 -6.499 0.121 1.00 69.25 120 THR A O 1
ATOM 980 N N . PRO A 1 121 ? -16.700 -5.810 -1.728 1.00 80.25 121 PRO A N 1
ATOM 981 C CA . PRO A 1 121 ? -16.154 -6.893 -2.557 1.00 80.25 121 PRO A CA 1
ATOM 982 C C . PRO A 1 121 ? -14.617 -6.918 -2.632 1.00 80.25 121 PRO A C 1
ATOM 984 O O . PRO A 1 121 ? -14.015 -7.961 -2.888 1.00 80.25 121 PRO A O 1
ATOM 987 N N . PHE A 1 122 ? -13.971 -5.769 -2.414 1.00 81.81 122 PHE A N 1
ATOM 988 C CA . PHE A 1 122 ? -12.540 -5.588 -2.642 1.00 81.81 122 PHE A CA 1
ATOM 989 C C . PHE A 1 122 ? -11.635 -6.245 -1.570 1.00 81.81 122 PHE A C 1
ATOM 991 O O . PHE A 1 122 ? -10.792 -7.059 -1.955 1.00 81.81 122 PHE A O 1
ATOM 998 N N . PRO A 1 123 ? -11.801 -6.011 -0.249 1.00 78.81 123 PRO A N 1
ATOM 999 C CA . PRO A 1 123 ? -11.071 -6.745 0.796 1.00 78.81 123 PRO A CA 1
ATOM 1000 C C . PRO A 1 123 ? -11.208 -8.268 0.697 1.00 78.81 123 PRO A C 1
ATOM 1002 O O . PRO A 1 123 ? -10.240 -9.007 0.922 1.00 78.81 123 PRO A O 1
ATOM 1005 N N . HIS A 1 124 ? -12.403 -8.749 0.336 1.00 82.62 124 HIS A N 1
ATOM 1006 C CA . HIS A 1 124 ? -12.654 -10.173 0.142 1.00 82.62 124 HIS A CA 1
ATOM 1007 C C . HIS A 1 124 ? -11.843 -10.724 -1.038 1.00 82.62 124 HIS A C 1
ATOM 1009 O O . HIS A 1 124 ? -11.110 -11.703 -0.878 1.00 82.62 124 HIS A O 1
ATOM 1015 N N . ALA A 1 125 ? -11.901 -10.056 -2.196 1.00 86.50 125 ALA A N 1
ATOM 1016 C CA . ALA A 1 125 ? -11.106 -10.421 -3.366 1.00 86.50 125 ALA A CA 1
ATOM 1017 C C . ALA A 1 125 ? -9.600 -10.417 -3.062 1.00 86.50 125 ALA A C 1
ATOM 1019 O O . ALA A 1 125 ? -8.902 -11.369 -3.412 1.00 86.50 125 ALA A O 1
ATOM 1020 N N . PHE A 1 126 ? -9.104 -9.407 -2.342 1.00 82.56 126 PHE A N 1
ATOM 1021 C CA . PHE A 1 126 ? -7.701 -9.339 -1.931 1.00 82.56 126 PHE A CA 1
ATOM 1022 C C . PHE A 1 126 ? -7.299 -10.531 -1.051 1.00 82.56 126 PHE A C 1
ATOM 1024 O O . PHE A 1 126 ? -6.271 -11.166 -1.283 1.00 82.56 126 PHE A O 1
ATOM 1031 N N . THR A 1 127 ? -8.141 -10.894 -0.080 1.00 82.88 127 THR A N 1
ATOM 1032 C CA . THR A 1 127 ? -7.905 -12.059 0.786 1.00 82.88 127 THR A CA 1
ATOM 1033 C C . THR A 1 127 ? -7.857 -13.363 -0.018 1.00 82.88 127 THR A C 1
ATOM 1035 O O . THR A 1 127 ? -7.011 -14.215 0.254 1.00 82.88 127 THR A O 1
ATOM 1038 N N . MET A 1 128 ? -8.721 -13.526 -1.026 1.00 85.56 128 MET A N 1
ATOM 1039 C CA . MET A 1 128 ? -8.688 -14.696 -1.914 1.00 85.56 128 MET A CA 1
ATOM 1040 C C . MET A 1 128 ? -7.398 -14.763 -2.736 1.00 85.56 128 MET A C 1
ATOM 1042 O O . MET A 1 128 ? -6.784 -15.825 -2.818 1.00 85.56 128 MET A O 1
ATOM 1046 N N . VAL A 1 129 ? -6.956 -13.637 -3.302 1.00 86.94 129 VAL A N 1
ATOM 1047 C CA . VAL A 1 129 ? -5.705 -13.567 -4.073 1.00 86.94 129 VAL A CA 1
ATOM 1048 C C . VAL A 1 129 ? -4.499 -13.923 -3.203 1.00 86.94 129 VAL A C 1
ATOM 1050 O O . VAL A 1 129 ? -3.662 -14.718 -3.622 1.00 86.94 129 VAL A O 1
ATOM 1053 N N . MET A 1 130 ? -4.432 -13.399 -1.976 1.00 83.38 130 MET A N 1
ATOM 1054 C CA . MET A 1 130 ? -3.330 -13.690 -1.052 1.00 83.38 130 MET A CA 1
ATOM 1055 C C . MET A 1 130 ? -3.252 -15.173 -0.674 1.00 83.38 130 MET A C 1
ATOM 1057 O O . MET A 1 130 ? -2.154 -15.717 -0.608 1.00 83.38 130 MET A O 1
ATOM 1061 N N . LYS A 1 131 ? -4.395 -15.852 -0.503 1.00 83.75 131 LYS A N 1
ATOM 1062 C CA . LYS A 1 131 ? -4.439 -17.313 -0.302 1.00 83.75 131 LYS A CA 1
ATOM 1063 C C . LYS A 1 131 ? -3.971 -18.104 -1.526 1.00 83.75 131 LYS A C 1
ATOM 1065 O O . LYS A 1 131 ? -3.503 -19.221 -1.377 1.00 83.75 131 LYS A O 1
ATOM 1070 N N . GLY A 1 132 ? -4.120 -17.554 -2.730 1.00 76.94 132 GLY A N 1
ATOM 1071 C CA . GLY A 1 132 ? -3.616 -18.173 -3.959 1.00 76.94 132 GLY A CA 1
ATOM 1072 C C . GLY A 1 132 ? -2.107 -18.006 -4.171 1.00 76.94 132 GLY A C 1
ATOM 1073 O O . GLY A 1 132 ? -1.543 -18.681 -5.029 1.00 76.94 132 GLY A O 1
ATOM 1074 N N . LEU A 1 133 ? -1.463 -17.100 -3.426 1.00 75.88 133 LEU A N 1
ATOM 1075 C CA . LEU A 1 133 ? -0.019 -16.847 -3.481 1.00 75.88 133 LEU A CA 1
ATOM 1076 C C . LEU A 1 133 ? 0.789 -17.678 -2.470 1.00 75.88 133 LEU A C 1
ATOM 1078 O O . LEU A 1 133 ? 1.993 -17.849 -2.679 1.00 75.88 133 LEU A O 1
ATOM 1082 N N . SER A 1 134 ? 0.147 -18.145 -1.392 1.00 68.00 134 SER A N 1
ATOM 1083 C CA . SER A 1 134 ? 0.715 -19.035 -0.365 1.00 68.00 134 SER A CA 1
ATOM 1084 C C . SER A 1 134 ? 0.695 -20.494 -0.799 1.00 68.00 134 SER A C 1
ATOM 1086 O O . SER A 1 134 ? 1.741 -21.160 -0.643 1.00 68.00 134 SER A O 1
#

Solvent-accessible surface area (backbone atoms only — not comparable to full-atom values): 8033 Å² total; per-residue (Å²): 113,72,68,60,54,58,51,74,72,36,87,88,57,65,69,59,66,75,69,37,47,56,50,22,33,54,97,87,39,80,61,56,38,78,33,82,89,41,37,59,50,63,70,62,33,50,55,52,46,67,70,50,49,66,79,67,30,70,70,52,53,60,68,42,48,62,61,53,49,54,54,50,52,52,51,49,52,60,47,60,80,46,65,78,86,76,64,86,74,67,60,67,61,51,53,53,29,48,52,48,34,49,48,33,36,75,78,68,70,37,87,68,57,36,83,84,42,82,83,51,71,60,68,55,52,51,53,54,52,54,64,74,73,109

Organism: Micrurus corallinus (NCBI:txid54390)

Radius of gyration: 19.08 Å; Cα contacts (8 Å, |Δi|>4): 89; chains: 1; bounding box: 48×38×47 Å

pLDDT: mean 90.93, std 6.19, range [66.19, 97.62]